Protein AF-X1AG78-F1 (afdb_monomer)

Radius of gyration: 13.14 Å; Cα contacts (8 Å, |Δi|>4): 44; chains: 1; bounding box: 34×25×32 Å

Organism: NCBI:txid412755

Sequence (65 aa):
MKLLFTHSSQRDLVRLRDFIAETNSQAARHISQRLVTSINRLADQPETGIDVEELSGTLDLITAD

Mean predicted aligned error: 3.18 Å

Nearest PDB structures (foldseek):
  5ceg-assembly1_B  TM=9.028E-01  e=2.623E-01  Mesorhizobium opportunistum WSM2075
  5czf-assembly2_C  TM=9.234E-01  e=1.428E+00  Escherichia coli O157
  9hae-assembly1_B  TM=6.760E-01  e=8.321E+00  synthetic construct

Foldseek 3Di:
DDDDDDPVRVVVLVVQLVVVVVPPNVVSVVVSVQVVVQSVCCVVVVVPAPDDPVDPPDGHHDRDD

Solvent-accessible surface area (backbone atoms only — not comparable to full-atom values): 4001 Å² total; per-residue (Å²): 98,87,87,82,77,56,74,66,57,56,51,48,54,52,53,53,36,53,61,38,35,77,82,36,55,65,58,20,50,52,52,52,53,49,51,54,54,60,57,57,47,37,37,83,41,71,84,63,54,42,80,40,88,93,40,89,97,42,62,49,70,86,88,78,134

pLDDT: mean 93.85, std 7.02, range [52.47, 98.38]

Structure (mmCIF, N/CA/C/O backbone):
data_AF-X1AG78-F1
#
_entry.id   AF-X1AG78-F1
#
loop_
_atom_site.group_PDB
_atom_site.id
_atom_site.type_symbol
_atom_site.label_atom_id
_atom_site.label_alt_id
_atom_site.label_comp_id
_atom_site.label_asym_id
_atom_site.label_entity_id
_atom_site.label_seq_id
_atom_site.pdbx_PDB_ins_code
_atom_site.Cartn_x
_atom_site.Cartn_y
_atom_site.Cartn_z
_atom_site.occupancy
_atom_site.B_iso_or_equiv
_atom_site.auth_seq_id
_atom_site.auth_comp_id
_atom_site.auth_asym_id
_atom_site.auth_atom_id
_atom_site.pdbx_PDB_model_num
ATOM 1 N N . MET A 1 1 ? 1.542 -6.104 -15.939 1.00 86.19 1 MET A N 1
ATOM 2 C CA . MET A 1 1 ? 2.525 -6.911 -15.164 1.00 86.19 1 MET A CA 1
ATOM 3 C C . MET A 1 1 ? 1.831 -7.623 -14.005 1.00 86.19 1 MET A C 1
ATOM 5 O O . MET A 1 1 ? 0.709 -7.264 -13.675 1.00 86.19 1 MET A O 1
ATOM 9 N N . LYS A 1 2 ? 2.450 -8.648 -13.397 1.00 91.88 2 LYS A N 1
ATOM 10 C CA . LYS A 1 2 ? 1.899 -9.306 -12.197 1.00 91.88 2 LYS A CA 1
ATOM 11 C C . LYS A 1 2 ? 2.416 -8.606 -10.940 1.00 91.88 2 LYS A C 1
ATOM 13 O O . LYS A 1 2 ? 3.626 -8.522 -10.761 1.00 91.88 2 LYS A O 1
ATOM 18 N N . LEU A 1 3 ? 1.511 -8.163 -10.069 1.00 94.62 3 LEU A N 1
ATOM 19 C CA . LEU A 1 3 ? 1.867 -7.590 -8.770 1.00 94.62 3 LEU A CA 1
ATOM 20 C C . LEU A 1 3 ? 2.278 -8.696 -7.793 1.00 94.62 3 LEU A C 1
ATOM 22 O O . LEU A 1 3 ? 1.611 -9.730 -7.688 1.00 94.62 3 LEU A O 1
ATOM 26 N N . LEU A 1 4 ? 3.380 -8.470 -7.084 1.00 96.19 4 LEU A N 1
ATOM 27 C CA . LEU A 1 4 ? 3.888 -9.350 -6.039 1.00 96.19 4 LEU A CA 1
ATOM 28 C C . LEU A 1 4 ? 3.970 -8.558 -4.739 1.00 96.19 4 LEU A C 1
ATOM 30 O O . LEU A 1 4 ? 4.455 -7.431 -4.721 1.00 96.19 4 LEU A O 1
ATOM 34 N N . PHE A 1 5 ? 3.505 -9.165 -3.653 1.00 95.88 5 PHE A N 1
ATOM 35 C CA . PHE A 1 5 ? 3.508 -8.549 -2.333 1.00 95.88 5 PHE A CA 1
ATOM 36 C C . PHE A 1 5 ? 4.467 -9.300 -1.428 1.00 95.88 5 PHE A C 1
ATOM 38 O O . PHE A 1 5 ? 4.428 -10.532 -1.355 1.00 95.88 5 PHE A O 1
ATOM 45 N N . THR A 1 6 ? 5.292 -8.563 -0.693 1.00 97.19 6 THR A N 1
ATOM 46 C CA . THR A 1 6 ? 6.051 -9.142 0.410 1.00 97.19 6 THR A CA 1
ATOM 47 C C . THR A 1 6 ? 5.093 -9.592 1.514 1.00 97.19 6 THR A C 1
ATOM 49 O O . THR A 1 6 ? 3.951 -9.137 1.623 1.00 97.19 6 THR A O 1
ATOM 52 N N . HIS A 1 7 ? 5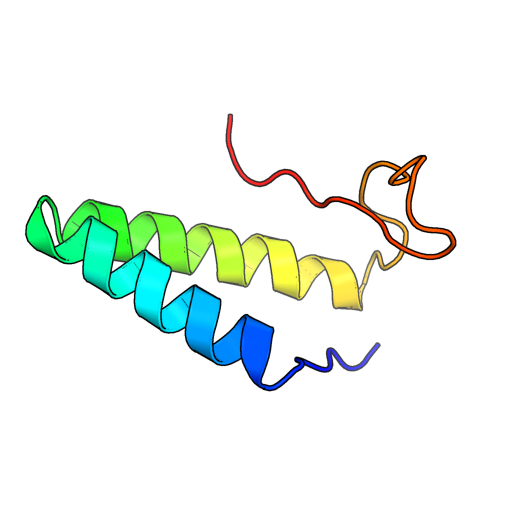.551 -10.507 2.365 1.00 97.44 7 HIS A N 1
ATOM 53 C CA . HIS A 1 7 ? 4.764 -10.913 3.528 1.00 97.44 7 HIS A CA 1
ATOM 54 C C . HIS A 1 7 ? 4.541 -9.738 4.499 1.00 97.44 7 HIS A C 1
ATOM 56 O O . HIS A 1 7 ? 3.470 -9.613 5.093 1.00 97.44 7 HIS A O 1
ATOM 62 N N . SER A 1 8 ? 5.539 -8.856 4.650 1.00 97.94 8 SER A N 1
ATOM 63 C CA . SER A 1 8 ? 5.418 -7.664 5.492 1.00 97.94 8 SER A CA 1
ATOM 64 C C . SER A 1 8 ? 4.345 -6.709 4.976 1.00 97.94 8 SER A C 1
ATOM 66 O O . SER A 1 8 ? 3.493 -6.318 5.767 1.00 97.94 8 SER A O 1
ATOM 68 N N . SER A 1 9 ? 4.298 -6.420 3.670 1.00 96.50 9 SER A N 1
ATOM 69 C CA . SER A 1 9 ? 3.324 -5.466 3.126 1.00 9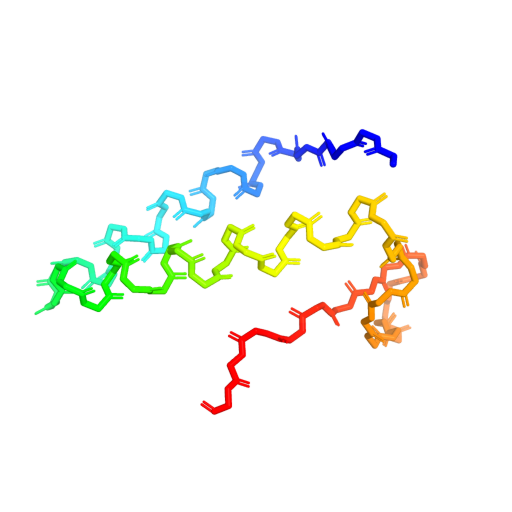6.50 9 SER A CA 1
ATOM 70 C C . SER A 1 9 ? 1.880 -5.953 3.261 1.00 96.50 9 SER A C 1
ATOM 72 O O . SER A 1 9 ? 0.997 -5.171 3.602 1.00 96.50 9 SER A O 1
ATOM 74 N N . GLN A 1 10 ? 1.628 -7.255 3.093 1.00 96.69 10 GLN A N 1
ATOM 75 C CA . GLN A 1 10 ? 0.300 -7.832 3.340 1.00 96.69 10 GLN A CA 1
ATOM 76 C C . GLN A 1 10 ? -0.132 -7.651 4.799 1.00 96.69 10 GLN A C 1
ATOM 78 O O . GLN A 1 10 ? -1.263 -7.243 5.070 1.00 96.69 10 GLN A O 1
ATOM 83 N N . ARG A 1 11 ? 0.776 -7.916 5.746 1.00 98.12 11 ARG A N 1
ATOM 84 C CA . ARG A 1 11 ? 0.515 -7.709 7.175 1.00 98.12 11 ARG A CA 1
ATOM 85 C C . ARG A 1 11 ? 0.265 -6.234 7.491 1.00 98.12 11 ARG A C 1
ATOM 87 O O . ARG A 1 11 ? -0.620 -5.935 8.289 1.00 98.12 11 ARG A O 1
ATOM 94 N N . ASP A 1 12 ? 1.006 -5.329 6.863 1.00 97.44 12 ASP A N 1
ATOM 95 C CA . ASP A 1 12 ? 0.863 -3.891 7.084 1.00 97.44 12 ASP A CA 1
ATOM 96 C C . ASP A 1 12 ? -0.485 -3.365 6.573 1.00 97.44 12 ASP A C 1
ATOM 98 O O . ASP A 1 12 ? -1.126 -2.584 7.274 1.00 97.44 12 ASP A O 1
ATOM 102 N N . LEU A 1 13 ? -0.979 -3.859 5.430 1.00 96.00 13 LEU A N 1
ATOM 103 C CA . LEU A 1 13 ? -2.321 -3.530 4.930 1.00 96.00 13 LEU A CA 1
ATOM 104 C C . LEU A 1 13 ? -3.426 -3.972 5.899 1.00 96.00 13 LEU A C 1
ATOM 106 O O . LEU A 1 13 ? -4.365 -3.217 6.157 1.00 96.00 13 LEU A O 1
ATOM 110 N N . VAL A 1 14 ? -3.309 -5.180 6.461 1.00 96.88 14 VAL A N 1
ATOM 111 C CA . VAL A 1 14 ? -4.252 -5.683 7.473 1.00 96.88 14 VAL A CA 1
ATOM 112 C C . VAL A 1 14 ? -4.198 -4.812 8.726 1.00 96.88 14 VAL A C 1
ATOM 114 O O . VAL A 1 14 ? -5.236 -4.328 9.174 1.00 96.88 14 VAL A O 1
ATOM 117 N N . ARG A 1 15 ? -2.993 -4.540 9.244 1.00 98.19 15 ARG A N 1
ATOM 118 C CA . ARG A 1 15 ? -2.803 -3.719 10.446 1.00 98.19 15 ARG A CA 1
ATOM 119 C C . ARG A 1 15 ? -3.345 -2.301 10.265 1.00 98.19 15 ARG A C 1
ATOM 121 O O . ARG A 1 15 ? -3.974 -1.781 11.178 1.00 98.19 15 ARG A O 1
ATOM 128 N N . LEU A 1 16 ? -3.123 -1.687 9.102 1.00 96.75 16 LEU A N 1
ATOM 129 C CA . LEU A 1 16 ? -3.623 -0.348 8.788 1.00 96.75 16 LEU A CA 1
ATOM 130 C C . LEU A 1 16 ? -5.154 -0.306 8.788 1.00 96.75 16 LEU A C 1
ATOM 132 O O . LEU A 1 16 ? -5.745 0.575 9.411 1.00 96.75 16 LEU A O 1
ATOM 136 N N . ARG A 1 17 ? -5.801 -1.265 8.113 1.00 97.25 17 ARG A N 1
ATOM 137 C CA . ARG A 1 17 ? -7.265 -1.372 8.096 1.00 97.25 17 ARG A CA 1
ATOM 138 C C . ARG A 1 17 ? -7.816 -1.521 9.511 1.00 97.25 17 ARG A 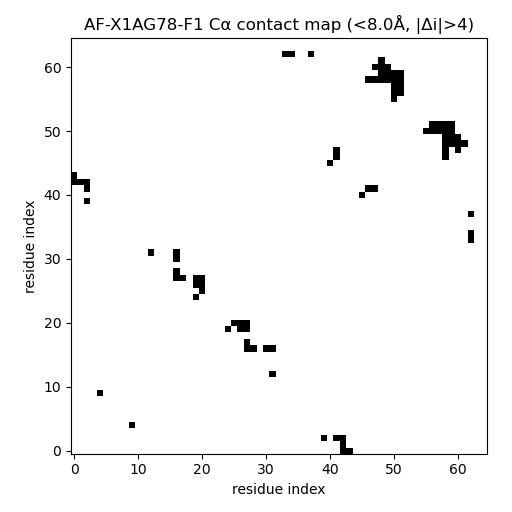C 1
ATOM 140 O O . ARG A 1 17 ? -8.763 -0.819 9.855 1.00 97.25 17 ARG A O 1
ATOM 147 N N . ASP A 1 18 ? -7.244 -2.432 10.293 1.00 98.25 18 ASP A N 1
ATOM 148 C CA . ASP A 1 18 ? -7.730 -2.742 11.638 1.00 98.25 18 ASP A CA 1
ATOM 149 C C . ASP A 1 18 ? -7.581 -1.527 12.561 1.00 98.25 18 ASP A C 1
ATOM 151 O O . ASP A 1 18 ? -8.554 -1.136 13.199 1.00 98.25 18 ASP A O 1
ATOM 155 N N . PHE A 1 19 ? -6.433 -0.842 12.510 1.00 98.25 19 PHE A N 1
ATOM 156 C CA . PHE A 1 19 ? -6.188 0.395 13.256 1.00 98.25 19 PHE A CA 1
ATOM 157 C C . PHE A 1 19 ? -7.215 1.494 12.943 1.00 98.25 19 PHE A C 1
ATOM 159 O O . PHE A 1 19 ? -7.771 2.114 13.843 1.00 98.25 19 PHE A O 1
ATOM 166 N N . ILE A 1 20 ? -7.520 1.733 11.663 1.00 97.56 20 ILE A N 1
ATOM 167 C CA . ILE A 1 20 ? -8.526 2.741 11.292 1.00 97.56 20 ILE A CA 1
ATOM 168 C C . ILE A 1 20 ? -9.924 2.295 11.746 1.00 97.56 20 ILE A C 1
ATOM 170 O O . ILE A 1 20 ? -10.729 3.120 12.187 1.00 97.56 20 IL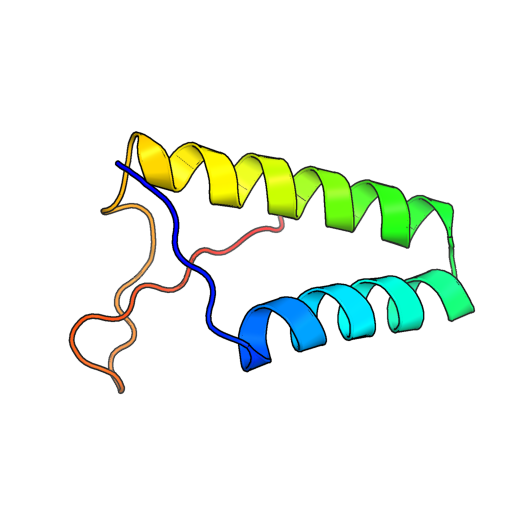E A O 1
ATOM 174 N N . ALA A 1 21 ? -10.223 0.995 11.652 1.00 98.19 21 ALA A N 1
ATOM 175 C CA . ALA A 1 21 ? -11.529 0.441 11.991 1.00 98.19 21 ALA A CA 1
ATOM 176 C C . ALA A 1 21 ? -11.861 0.547 13.486 1.00 98.19 21 ALA A C 1
ATOM 178 O O . ALA A 1 21 ? -13.046 0.623 13.809 1.00 98.19 21 ALA A O 1
ATOM 179 N N . GLU A 1 22 ? -10.854 0.621 14.366 1.00 98.38 22 GLU A N 1
ATOM 180 C CA . GLU A 1 22 ? -11.038 0.905 15.799 1.00 98.38 22 GLU A CA 1
ATOM 181 C C . GLU A 1 22 ? -11.793 2.222 16.031 1.00 98.38 22 GLU A C 1
ATOM 183 O O . GLU A 1 22 ? -12.598 2.322 16.95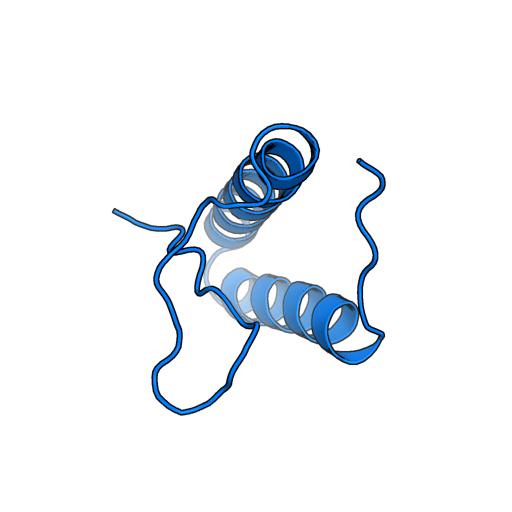4 1.00 98.38 22 GLU A O 1
ATOM 188 N N . THR A 1 23 ? -11.568 3.221 15.170 1.00 98.25 23 THR A N 1
ATOM 189 C CA . THR A 1 23 ? -12.217 4.538 15.270 1.00 98.25 23 THR A CA 1
ATOM 190 C C . THR A 1 23 ? -13.378 4.690 14.287 1.00 98.25 23 THR A C 1
ATOM 192 O O . THR A 1 23 ? -14.426 5.233 14.634 1.00 98.25 23 THR A O 1
ATOM 195 N N . ASN A 1 24 ? -13.207 4.247 13.036 1.00 97.88 24 ASN A N 1
ATOM 196 C CA . ASN A 1 24 ? -14.202 4.404 11.978 1.00 97.88 24 ASN A CA 1
ATOM 197 C C . ASN A 1 24 ? -14.082 3.298 10.915 1.00 97.88 24 ASN A C 1
ATOM 199 O O . ASN A 1 24 ? -13.255 3.349 10.000 1.00 97.88 24 ASN A O 1
ATOM 203 N N . SER A 1 25 ? -14.980 2.316 10.986 1.00 97.69 25 SER A N 1
ATOM 204 C CA . SER A 1 25 ? -15.020 1.181 10.056 1.00 97.69 25 SER A CA 1
ATOM 205 C C . SER A 1 25 ? -15.323 1.573 8.604 1.00 97.69 25 SER A C 1
ATOM 207 O O . SER A 1 25 ? -14.817 0.935 7.677 1.00 97.69 25 SER A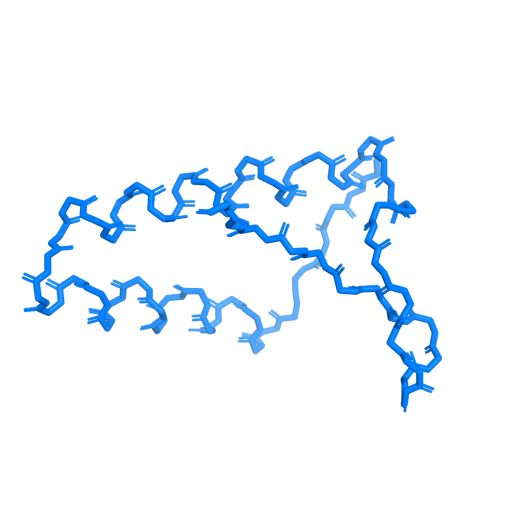 O 1
ATOM 209 N N . GLN A 1 26 ? -16.095 2.642 8.375 1.00 97.88 26 GLN A N 1
ATOM 210 C CA . GLN A 1 26 ? -16.351 3.149 7.024 1.00 97.88 26 GLN A CA 1
ATOM 211 C C . GLN A 1 26 ? -15.091 3.785 6.434 1.00 97.88 26 GLN A C 1
ATOM 213 O O . GLN A 1 26 ? -14.743 3.504 5.288 1.00 97.88 26 GLN A O 1
ATOM 218 N N . ALA A 1 27 ? -14.353 4.570 7.225 1.00 96.88 27 ALA A N 1
ATOM 219 C CA . ALA A 1 27 ? -13.070 5.129 6.802 1.00 96.88 27 ALA A CA 1
ATOM 220 C C . ALA A 1 27 ? -12.061 4.020 6.464 1.00 96.88 27 ALA A C 1
ATOM 222 O O . ALA A 1 27 ? -11.411 4.084 5.420 1.00 96.88 27 ALA A O 1
ATOM 223 N N . ALA A 1 28 ? -11.998 2.958 7.276 1.00 97.62 28 ALA A N 1
ATOM 224 C CA . ALA A 1 28 ? -11.140 1.803 7.008 1.00 97.62 28 ALA A CA 1
ATOM 225 C C . ALA A 1 28 ? -11.474 1.140 5.664 1.00 97.62 28 ALA A C 1
ATOM 227 O O . ALA A 1 28 ? -10.574 0.820 4.880 1.00 97.62 28 ALA A O 1
ATOM 228 N N . ARG A 1 29 ? -12.769 0.979 5.357 1.00 96.75 29 ARG A N 1
ATOM 229 C CA . ARG A 1 29 ? -13.231 0.452 4.067 1.00 96.75 29 ARG A CA 1
ATOM 230 C C . ARG A 1 29 ? -12.838 1.368 2.910 1.00 96.75 29 ARG A C 1
ATOM 232 O O . ARG A 1 29 ? -12.288 0.878 1.925 1.00 96.75 29 ARG A O 1
ATOM 239 N N . HIS A 1 30 ? -13.093 2.669 3.028 1.00 96.00 30 HIS A N 1
ATOM 240 C CA . HIS A 1 30 ? -12.773 3.639 1.982 1.00 96.00 30 HIS A CA 1
ATOM 241 C C . HIS A 1 30 ? -11.272 3.695 1.686 1.00 96.00 30 HIS A C 1
ATOM 243 O O . HIS A 1 30 ? -10.877 3.620 0.524 1.00 96.00 30 HIS A O 1
ATOM 249 N N . ILE A 1 31 ? -10.428 3.756 2.718 1.00 94.81 31 ILE A N 1
ATOM 250 C CA . ILE A 1 31 ? -8.968 3.769 2.560 1.00 94.81 31 ILE A CA 1
ATOM 251 C C . ILE A 1 31 ? -8.485 2.460 1.929 1.00 94.81 31 ILE A C 1
ATOM 253 O O . ILE A 1 31 ? -7.710 2.494 0.976 1.00 94.81 31 ILE A O 1
ATOM 257 N N . SER A 1 32 ? -9.009 1.311 2.366 1.00 95.50 32 SER A N 1
ATOM 258 C CA . SER A 1 32 ? -8.663 0.012 1.769 1.00 95.50 32 SER A CA 1
ATOM 259 C C . SER A 1 32 ? -9.016 -0.051 0.277 1.00 95.50 32 SER A C 1
ATOM 261 O O . SER A 1 32 ? -8.215 -0.510 -0.533 1.00 95.50 32 SER A O 1
ATOM 263 N N . GLN A 1 33 ? -10.195 0.442 -0.114 1.00 95.62 33 GLN A N 1
ATOM 264 C CA . GLN A 1 33 ? -10.617 0.485 -1.519 1.00 95.62 33 GLN A CA 1
ATOM 265 C C . GLN A 1 33 ? -9.742 1.422 -2.363 1.00 95.62 33 GLN A C 1
ATOM 267 O O . GLN A 1 33 ? -9.404 1.086 -3.502 1.00 95.62 33 GLN A O 1
ATOM 272 N N . ARG A 1 34 ? -9.348 2.576 -1.806 1.00 94.50 34 ARG A N 1
ATOM 273 C CA . ARG A 1 34 ? -8.412 3.504 -2.459 1.00 94.50 34 ARG A CA 1
ATOM 274 C C . ARG A 1 34 ? -7.056 2.843 -2.683 1.00 94.50 34 ARG A C 1
ATOM 276 O O . ARG A 1 34 ? -6.591 2.836 -3.817 1.00 94.50 34 ARG A O 1
ATOM 283 N N . LEU A 1 35 ? -6.484 2.217 -1.655 1.00 95.25 35 LEU A N 1
ATOM 284 C CA . LEU A 1 35 ? -5.207 1.503 -1.756 1.00 95.25 35 LEU A CA 1
ATOM 285 C C . LEU A 1 35 ? -5.251 0.411 -2.828 1.00 95.25 35 LEU A C 1
ATOM 287 O O . LEU A 1 35 ? -4.379 0.375 -3.688 1.00 95.25 35 LEU A O 1
ATOM 291 N N . VAL A 1 36 ? -6.293 -0.428 -2.837 1.00 94.81 36 VAL A N 1
ATOM 292 C CA . VAL A 1 36 ? -6.473 -1.466 -3.870 1.00 94.81 36 VAL A CA 1
ATOM 293 C C . VAL A 1 36 ? -6.519 -0.854 -5.270 1.00 94.81 36 VAL A C 1
ATOM 295 O O . VAL A 1 36 ? -5.873 -1.359 -6.185 1.00 94.81 36 VAL A O 1
ATOM 298 N N . THR A 1 37 ? -7.251 0.247 -5.442 1.00 94.12 37 THR A N 1
ATOM 299 C CA . THR A 1 37 ? -7.353 0.935 -6.736 1.00 94.12 37 THR A CA 1
ATOM 300 C C . THR A 1 37 ? -5.998 1.476 -7.189 1.00 94.12 37 THR A C 1
ATOM 302 O O . THR A 1 37 ? -5.609 1.246 -8.331 1.00 94.12 37 THR A O 1
ATOM 305 N N . SER A 1 38 ? -5.267 2.158 -6.305 1.00 93.62 38 SER A N 1
ATOM 306 C CA . SER A 1 38 ? -3.954 2.732 -6.612 1.00 93.62 38 SER A CA 1
ATOM 307 C C . SER A 1 38 ? -2.915 1.652 -6.915 1.00 93.62 38 SER A C 1
ATOM 309 O O . SER A 1 38 ? -2.216 1.744 -7.918 1.00 93.62 38 SER A O 1
ATOM 311 N N . ILE A 1 39 ? -2.867 0.583 -6.114 1.00 94.00 39 ILE A N 1
ATOM 312 C CA . ILE A 1 39 ? -1.940 -0.540 -6.306 1.00 94.00 39 ILE A CA 1
ATOM 313 C C . ILE A 1 39 ? -2.214 -1.261 -7.630 1.00 94.00 39 ILE A C 1
ATOM 315 O O . ILE A 1 39 ? -1.277 -1.582 -8.354 1.00 94.00 39 ILE A O 1
ATOM 319 N N . ASN A 1 40 ? -3.482 -1.481 -7.988 1.00 94.31 40 ASN A N 1
ATOM 320 C CA . ASN A 1 40 ? -3.822 -2.159 -9.240 1.00 94.31 40 ASN A CA 1
ATOM 321 C C . ASN A 1 40 ? -3.358 -1.384 -10.483 1.00 94.31 40 ASN A C 1
ATOM 323 O O . ASN A 1 40 ? -3.003 -2.014 -11.474 1.00 94.31 40 ASN A O 1
ATOM 327 N N . ARG A 1 41 ? -3.290 -0.046 -10.429 1.00 93.88 41 ARG A N 1
ATOM 328 C CA . ARG A 1 41 ? -2.775 0.773 -11.544 1.00 93.88 41 ARG A CA 1
ATOM 329 C C . ARG A 1 41 ? -1.293 0.525 -11.828 1.00 93.88 41 ARG A C 1
ATOM 331 O O . ARG A 1 41 ? -0.881 0.641 -12.978 1.00 93.88 41 ARG A O 1
ATOM 338 N N . LEU A 1 42 ? -0.511 0.102 -10.831 1.00 94.06 42 LEU A N 1
ATOM 339 C CA . LEU A 1 42 ? 0.908 -0.234 -11.017 1.00 94.06 42 LEU A CA 1
ATOM 340 C C . LEU A 1 42 ? 1.120 -1.412 -11.974 1.00 94.06 42 LEU A C 1
ATOM 342 O O . LEU A 1 42 ? 2.203 -1.569 -12.530 1.00 94.06 42 LEU A O 1
ATOM 346 N N . ALA A 1 43 ? 0.105 -2.258 -12.179 1.00 94.06 43 ALA A N 1
ATOM 347 C CA . ALA A 1 43 ? 0.198 -3.338 -13.153 1.00 94.06 43 ALA A CA 1
ATOM 348 C C . ALA A 1 43 ? 0.355 -2.806 -14.587 1.00 94.06 43 ALA A C 1
ATOM 350 O O . ALA A 1 43 ? 1.007 -3.474 -15.398 1.00 94.06 43 ALA A O 1
ATOM 351 N N . ASP A 1 44 ? -0.220 -1.634 -14.864 1.00 94.94 44 ASP A N 1
ATOM 352 C CA . ASP A 1 44 ? -0.236 -0.984 -16.174 1.00 94.94 44 ASP A CA 1
ATOM 353 C C . ASP A 1 44 ? 0.776 0.170 -16.265 1.00 94.94 44 ASP A C 1
ATOM 355 O O . ASP A 1 44 ? 1.258 0.462 -17.355 1.00 94.94 44 ASP A O 1
ATOM 359 N N . GLN A 1 45 ? 1.106 0.805 -15.133 1.00 93.56 45 GLN A N 1
ATOM 360 C CA . GLN A 1 45 ? 2.013 1.957 -15.030 1.00 93.56 45 GLN A CA 1
ATOM 361 C C . GLN A 1 45 ? 3.047 1.743 -13.903 1.00 93.56 45 GLN A C 1
ATOM 363 O O . GLN A 1 45 ? 2.950 2.382 -12.848 1.00 93.56 45 GLN A O 1
ATOM 368 N N . PRO A 1 46 ? 4.000 0.806 -14.067 1.00 92.69 46 PRO A N 1
ATOM 369 C CA . PRO A 1 46 ? 4.942 0.413 -13.014 1.00 92.69 46 PRO A CA 1
ATOM 370 C C . PRO A 1 46 ? 5.908 1.526 -12.579 1.00 92.69 46 PRO A C 1
ATOM 372 O O . PRO A 1 46 ? 6.415 1.478 -11.464 1.00 92.69 46 PRO A O 1
ATOM 375 N N . GLU A 1 47 ? 6.143 2.527 -13.424 1.00 92.56 47 GLU A N 1
ATOM 376 C CA . GLU A 1 47 ? 6.971 3.705 -13.148 1.00 92.56 47 GLU A CA 1
ATOM 377 C C . GLU A 1 47 ? 6.254 4.798 -12.333 1.00 92.56 47 GLU A C 1
ATOM 379 O O . GLU A 1 47 ? 6.824 5.856 -12.076 1.00 92.56 47 GLU A O 1
ATOM 384 N N . THR A 1 48 ? 4.999 4.571 -11.927 1.00 91.94 48 THR A N 1
ATOM 385 C CA . THR A 1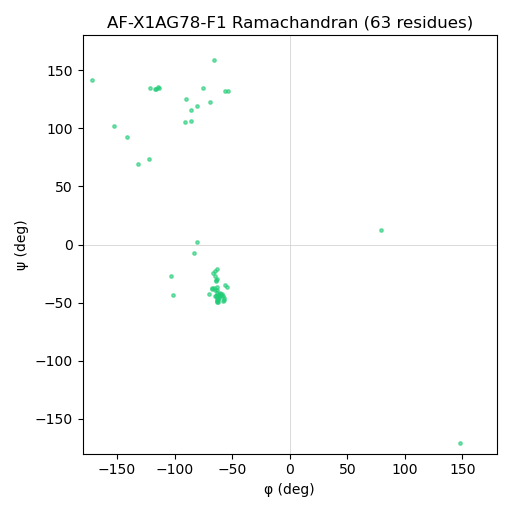 48 ? 4.250 5.534 -11.111 1.00 91.94 48 THR A CA 1
ATOM 386 C C . THR A 1 48 ? 4.832 5.622 -9.703 1.00 91.94 48 THR A C 1
ATOM 388 O O . THR A 1 48 ? 4.818 4.642 -8.959 1.00 91.94 48 THR A O 1
ATOM 391 N N . GLY A 1 49 ? 5.237 6.823 -9.300 1.00 92.1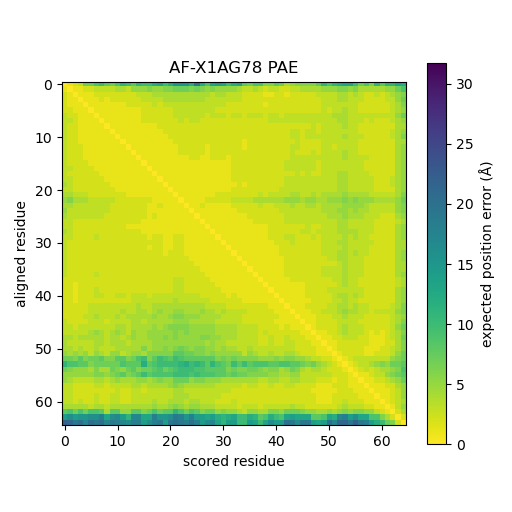9 49 GLY A N 1
ATOM 392 C CA . GLY A 1 49 ? 5.677 7.131 -7.943 1.00 92.19 49 GLY A CA 1
ATOM 393 C C . GLY A 1 49 ? 6.750 8.212 -7.933 1.00 92.19 49 GLY A C 1
ATOM 394 O O . GLY A 1 49 ? 7.005 8.855 -8.951 1.00 92.19 49 GLY A O 1
ATOM 395 N N . ILE A 1 50 ? 7.351 8.416 -6.767 1.00 94.31 50 ILE A N 1
ATOM 396 C CA . ILE A 1 50 ? 8.489 9.316 -6.563 1.00 94.31 50 ILE A CA 1
ATOM 397 C C . ILE A 1 50 ? 9.677 8.463 -6.128 1.00 94.31 50 ILE A C 1
ATOM 399 O O . ILE A 1 50 ? 9.514 7.596 -5.273 1.00 94.31 50 ILE A O 1
ATOM 403 N N . ASP A 1 51 ? 10.852 8.686 -6.714 1.00 95.12 51 ASP A N 1
ATOM 404 C CA . ASP A 1 51 ? 12.071 7.994 -6.292 1.00 95.12 51 ASP A CA 1
ATOM 405 C C . ASP A 1 51 ? 12.342 8.218 -4.802 1.00 95.12 51 ASP A C 1
ATOM 407 O O . ASP A 1 51 ? 12.319 9.348 -4.310 1.00 95.12 51 ASP A O 1
ATOM 411 N N . VAL A 1 52 ? 12.625 7.127 -4.092 1.00 94.75 52 VAL A N 1
ATOM 412 C CA . VAL A 1 52 ? 13.069 7.181 -2.699 1.00 94.75 52 VAL A CA 1
ATOM 413 C C . VAL A 1 52 ? 14.581 7.375 -2.701 1.00 94.75 52 VAL A C 1
ATOM 415 O O . VAL A 1 52 ? 15.326 6.445 -3.019 1.00 94.75 52 VAL A O 1
ATOM 418 N N . GLU A 1 53 ? 15.040 8.585 -2.364 1.00 90.31 53 GLU A N 1
ATOM 419 C CA . GLU A 1 53 ? 16.461 8.964 -2.431 1.00 90.31 53 GLU A CA 1
ATOM 420 C C . GLU A 1 53 ? 17.360 8.000 -1.640 1.00 90.31 53 GLU A C 1
ATOM 422 O O . GLU A 1 53 ? 18.458 7.658 -2.084 1.00 90.31 53 GLU A O 1
ATOM 427 N N . GLU A 1 54 ? 16.886 7.504 -0.496 1.00 93.19 54 GLU A N 1
ATOM 428 C CA . GLU A 1 54 ? 17.648 6.608 0.371 1.00 93.19 54 GLU A CA 1
ATOM 429 C C . GLU A 1 54 ? 17.601 5.128 -0.053 1.00 93.19 54 GLU A C 1
ATOM 431 O O . GLU A 1 54 ? 18.319 4.308 0.528 1.00 93.19 54 GLU A O 1
ATOM 436 N N . LEU A 1 55 ? 16.782 4.753 -1.049 1.00 92.94 55 LEU A N 1
ATOM 437 C CA . LEU A 1 55 ? 16.576 3.355 -1.438 1.00 92.94 55 LEU A CA 1
ATOM 438 C C . LEU A 1 55 ? 16.451 3.167 -2.957 1.00 92.94 55 LEU A C 1
ATOM 440 O O . LEU A 1 55 ? 15.366 3.175 -3.537 1.00 92.94 55 LEU A O 1
ATOM 444 N N . SER A 1 56 ? 17.592 2.891 -3.596 1.00 93.25 56 SER A N 1
ATOM 445 C CA . SER A 1 56 ? 17.673 2.666 -5.043 1.00 93.25 56 SER A CA 1
ATOM 446 C C . SER A 1 56 ? 16.706 1.580 -5.534 1.00 93.25 56 SER A C 1
ATOM 448 O O . SER A 1 56 ? 16.636 0.484 -4.972 1.00 93.25 56 SER A O 1
ATOM 450 N N . GLY A 1 57 ? 15.978 1.886 -6.611 1.00 92.75 57 GLY A N 1
ATOM 451 C CA . GLY A 1 57 ? 15.002 0.980 -7.222 1.00 92.75 57 GLY A CA 1
ATOM 452 C C . GLY A 1 57 ? 13.657 0.916 -6.496 1.00 92.75 57 GLY A C 1
ATOM 453 O O . GLY A 1 57 ? 12.866 0.019 -6.787 1.00 92.75 57 GLY A O 1
ATOM 454 N N . THR A 1 58 ? 13.397 1.834 -5.560 1.00 95.12 58 THR A N 1
ATOM 455 C CA . THR A 1 58 ? 12.115 1.949 -4.854 1.00 95.12 58 THR A CA 1
ATOM 456 C C . THR A 1 58 ? 11.421 3.256 -5.213 1.00 95.12 58 THR A C 1
ATOM 458 O O . THR A 1 58 ? 12.048 4.312 -5.235 1.00 95.12 58 THR A O 1
ATOM 461 N N . LEU A 1 59 ? 10.116 3.161 -5.467 1.00 95.19 59 LEU A N 1
ATOM 462 C CA . LEU A 1 59 ? 9.237 4.294 -5.729 1.00 95.19 59 LEU A CA 1
ATOM 463 C C . LEU A 1 59 ? 8.174 4.389 -4.634 1.00 95.19 59 LEU A C 1
ATOM 465 O O . LEU A 1 59 ? 7.521 3.390 -4.314 1.00 95.19 59 LEU A O 1
ATOM 469 N N . ASP A 1 60 ? 7.955 5.594 -4.121 1.00 94.56 60 ASP A N 1
ATOM 470 C CA . ASP A 1 60 ? 6.853 5.914 -3.226 1.00 94.56 60 ASP A CA 1
ATOM 471 C C . ASP A 1 60 ? 5.601 6.266 -4.031 1.00 94.56 60 ASP A C 1
ATOM 473 O O . ASP A 1 60 ? 5.534 7.267 -4.751 1.00 94.56 60 ASP A O 1
ATOM 477 N N . LEU A 1 61 ? 4.569 5.435 -3.884 1.00 93.50 61 LEU A N 1
ATOM 478 C CA . LEU A 1 61 ? 3.237 5.712 -4.406 1.00 93.50 61 LEU A CA 1
ATOM 479 C C . 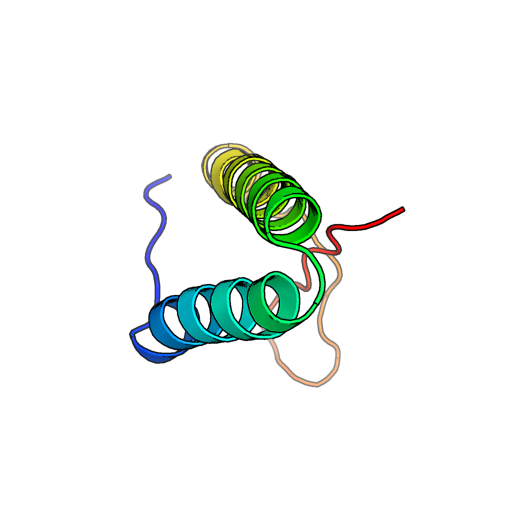LEU A 1 61 ? 2.414 6.441 -3.339 1.00 93.50 61 LEU A C 1
ATOM 481 O O . LEU A 1 61 ? 1.917 5.827 -2.393 1.00 93.50 61 LEU A O 1
ATOM 485 N N . ILE A 1 62 ? 2.218 7.745 -3.517 1.00 90.25 62 ILE A N 1
ATOM 486 C CA . ILE A 1 62 ? 1.407 8.552 -2.602 1.00 90.25 62 ILE A CA 1
ATOM 487 C C . ILE A 1 62 ? -0.079 8.374 -2.929 1.00 90.25 62 ILE A C 1
ATOM 489 O O . ILE A 1 62 ? -0.541 8.667 -4.029 1.00 90.25 62 ILE A O 1
ATOM 493 N N . THR A 1 63 ? -0.845 7.868 -1.960 1.00 81.06 63 THR A N 1
ATOM 494 C CA . THR A 1 63 ? -2.288 7.613 -2.087 1.00 81.06 63 THR A CA 1
ATOM 495 C C . THR A 1 63 ? -3.045 8.383 -1.001 1.00 81.06 63 THR A C 1
ATOM 497 O O . THR A 1 63 ? -3.509 7.814 -0.015 1.00 81.06 63 THR A O 1
ATOM 500 N N . ALA A 1 64 ? -3.144 9.698 -1.176 1.00 64.38 64 ALA A N 1
ATOM 501 C CA . ALA A 1 64 ? -4.041 10.608 -0.466 1.00 64.38 64 ALA A CA 1
ATOM 502 C C . ALA A 1 64 ? -3.951 11.989 -1.135 1.00 64.38 64 ALA A C 1
ATOM 504 O O . ALA A 1 64 ? -2.855 12.389 -1.515 1.00 64.38 64 ALA A O 1
ATOM 505 N N . ASP A 1 65 ? -5.093 12.668 -1.244 1.00 52.47 65 ASP A N 1
ATOM 506 C CA . ASP A 1 65 ? -5.174 14.130 -1.355 1.00 52.47 65 ASP A CA 1
ATOM 507 C C . ASP A 1 65 ? -5.673 14.614 0.012 1.00 52.47 65 ASP A C 1
ATOM 509 O O . ASP A 1 65 ? -6.497 13.856 0.600 1.00 52.47 65 ASP A O 1
#

Secondary structure (DSSP, 8-state):
------HHHHHHHHHHHHHHHHH-HHHHHHHHHHHHHHHHHTTT-TT-SEE-TTSTT-EE-----

InterPro domains:
  IPR007712 Toxin-antitoxin system, RelE/ParE toxin family [PF05016] (4-55)
  IPR035093 Toxin-antitoxin system, RelE/ParE toxin domain superfamily [G3DSA:3.30.2310.20] (1-64)